Protein AF-A0A968UXB1-F1 (afdb_monomer_lite)

Structure (mmCIF, N/CA/C/O backbone):
data_AF-A0A968UXB1-F1
#
_entry.id   AF-A0A968UXB1-F1
#
loop_
_atom_site.group_PDB
_atom_site.id
_atom_site.type_symbol
_atom_site.label_atom_id
_atom_site.labe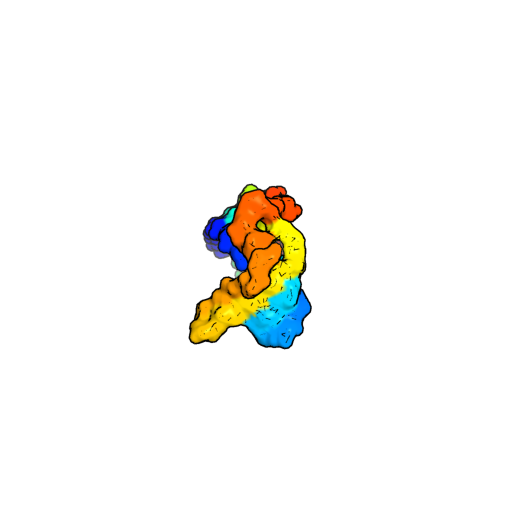l_alt_id
_atom_site.label_comp_id
_atom_site.label_asym_id
_atom_site.label_entity_id
_atom_site.label_seq_id
_atom_site.pdbx_PDB_ins_code
_atom_site.Cartn_x
_atom_site.Cartn_y
_atom_site.Cartn_z
_atom_site.occupancy
_atom_site.B_iso_or_equiv
_atom_site.auth_seq_id
_atom_site.auth_comp_id
_atom_site.auth_asym_id
_atom_site.auth_atom_id
_atom_site.pdbx_PDB_model_num
ATOM 1 N N . MET A 1 1 ? -11.637 -1.983 28.905 1.00 90.19 1 MET A N 1
ATOM 2 C CA . MET A 1 1 ? -10.295 -2.175 28.316 1.00 90.19 1 MET A CA 1
ATOM 3 C C . MET A 1 1 ? -9.987 -0.988 27.419 1.00 90.19 1 MET A C 1
ATOM 5 O O . MET A 1 1 ? -10.908 -0.434 26.834 1.00 90.19 1 MET A O 1
ATOM 9 N N . TYR A 1 2 ? -8.721 -0.589 27.340 1.00 94.56 2 TYR A N 1
ATOM 10 C CA . TYR A 1 2 ? -8.247 0.448 26.427 1.00 94.56 2 TYR A CA 1
ATOM 11 C C . TYR A 1 2 ? -6.989 -0.053 25.721 1.00 94.56 2 TYR A C 1
ATOM 13 O O . TYR A 1 2 ? -6.123 -0.645 26.368 1.00 94.56 2 TYR A O 1
ATOM 21 N N . ASN A 1 3 ? -6.900 0.167 24.416 1.00 95.56 3 ASN A N 1
ATOM 22 C CA . ASN A 1 3 ? -5.727 -0.123 23.608 1.00 95.56 3 ASN A CA 1
ATOM 23 C C . ASN A 1 3 ? -5.511 1.004 22.593 1.00 95.56 3 ASN A C 1
ATOM 25 O O . ASN A 1 3 ? -6.472 1.560 22.064 1.00 95.56 3 ASN A O 1
ATOM 29 N N . SER A 1 4 ? -4.251 1.331 22.328 1.00 95.38 4 SER A N 1
ATOM 30 C CA . SER A 1 4 ? -3.875 2.280 21.288 1.00 95.38 4 SER A CA 1
ATOM 31 C C . SER A 1 4 ? -2.648 1.782 20.542 1.00 95.38 4 SER A C 1
ATOM 33 O O . SER A 1 4 ? -1.704 1.303 21.174 1.00 95.38 4 SER A O 1
ATOM 35 N N . PHE A 1 5 ? -2.646 1.960 19.228 1.00 95.75 5 PHE A N 1
ATOM 36 C CA . PHE A 1 5 ? -1.563 1.596 18.329 1.00 95.75 5 PHE A CA 1
ATOM 37 C C . PHE A 1 5 ? -1.230 2.776 17.412 1.00 95.75 5 PHE A C 1
ATOM 39 O O . PHE A 1 5 ? -2.117 3.523 16.996 1.00 95.75 5 PHE A O 1
ATOM 46 N N . ASN A 1 6 ? 0.055 2.967 17.134 1.00 96.25 6 ASN A N 1
ATOM 47 C CA . ASN A 1 6 ? 0.532 3.980 16.205 1.00 96.25 6 ASN A CA 1
ATOM 48 C C . ASN A 1 6 ? 1.518 3.325 15.243 1.00 96.25 6 ASN A C 1
ATOM 50 O O . ASN A 1 6 ? 2.462 2.676 15.693 1.00 96.25 6 ASN A O 1
ATOM 54 N N . ASP A 1 7 ? 1.282 3.532 13.958 1.00 95.38 7 ASP A N 1
ATOM 55 C CA . ASP A 1 7 ? 2.101 3.053 12.855 1.00 95.38 7 ASP A CA 1
ATOM 56 C C . ASP A 1 7 ? 2.604 4.247 12.045 1.00 95.38 7 ASP A C 1
ATOM 58 O O . ASP A 1 7 ? 1.837 5.161 11.733 1.00 95.38 7 ASP A O 1
ATOM 62 N N . ASP A 1 8 ? 3.893 4.245 11.730 1.00 96.06 8 ASP A N 1
ATOM 63 C CA . ASP A 1 8 ? 4.537 5.248 10.885 1.00 96.06 8 ASP A CA 1
ATOM 64 C C . ASP A 1 8 ? 5.148 4.520 9.689 1.00 96.06 8 ASP A C 1
ATOM 66 O O . ASP A 1 8 ? 6.099 3.747 9.823 1.00 96.06 8 ASP A O 1
ATOM 70 N N . GLU A 1 9 ? 4.550 4.734 8.521 1.00 94.62 9 GLU A N 1
ATOM 71 C CA . GLU A 1 9 ? 4.944 4.104 7.274 1.00 94.62 9 GLU A CA 1
ATOM 72 C C . GLU A 1 9 ? 5.692 5.115 6.407 1.00 94.62 9 GLU A C 1
ATOM 74 O O . GLU A 1 9 ? 5.158 6.159 6.027 1.00 94.62 9 GLU A O 1
ATOM 79 N N . THR A 1 10 ? 6.912 4.755 6.009 1.00 96.31 10 THR A N 1
ATOM 80 C CA . THR A 1 10 ? 7.586 5.348 4.852 1.00 96.31 10 THR A CA 1
ATOM 81 C C . THR A 1 10 ? 7.932 4.236 3.880 1.00 96.31 10 THR A C 1
ATOM 83 O O . THR A 1 10 ? 8.721 3.345 4.196 1.00 96.31 10 THR A O 1
ATOM 86 N N . ARG A 1 11 ? 7.356 4.295 2.683 1.00 95.81 11 ARG A N 1
ATOM 87 C CA . ARG A 1 11 ? 7.514 3.27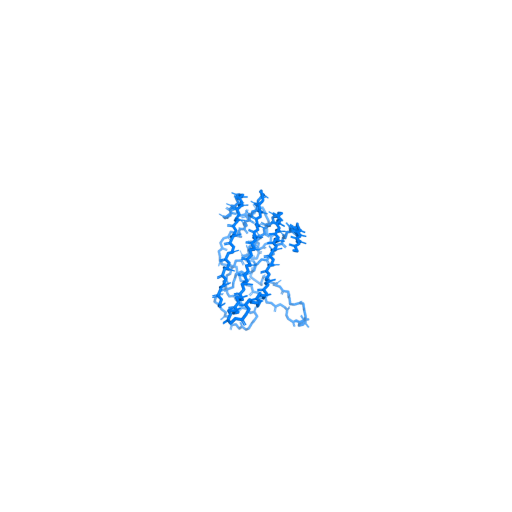2 1.655 1.00 95.81 11 ARG A CA 1
ATOM 88 C C . ARG A 1 11 ? 7.958 3.903 0.347 1.00 95.81 11 ARG A C 1
ATOM 90 O O . ARG A 1 11 ? 7.483 4.966 -0.044 1.00 95.81 11 ARG A O 1
ATOM 97 N N . ARG A 1 12 ? 8.873 3.210 -0.323 1.00 95.69 12 ARG A N 1
ATOM 98 C CA . ARG A 1 12 ? 9.276 3.460 -1.706 1.00 95.69 12 ARG A CA 1
ATOM 99 C C . ARG A 1 12 ? 9.186 2.134 -2.432 1.00 95.69 12 ARG A C 1
ATOM 101 O O . ARG A 1 12 ? 9.750 1.149 -1.954 1.00 95.69 12 ARG A O 1
ATOM 108 N N . ARG A 1 13 ? 8.450 2.092 -3.529 1.00 95.06 13 ARG A N 1
ATOM 109 C CA . ARG A 1 13 ? 8.223 0.879 -4.305 1.00 95.06 13 ARG A CA 1
ATOM 110 C C . ARG A 1 13 ? 8.501 1.166 -5.769 1.00 95.06 13 ARG A C 1
ATOM 112 O O . ARG A 1 13 ? 8.150 2.226 -6.268 1.00 95.06 13 ARG A O 1
ATOM 119 N N . LEU A 1 14 ? 9.136 0.198 -6.410 1.00 93.69 14 LEU A N 1
ATOM 120 C CA . LEU A 1 14 ? 9.232 0.111 -7.854 1.00 93.69 14 LEU A CA 1
ATOM 121 C C . LEU A 1 14 ? 8.208 -0.922 -8.313 1.00 93.69 14 LEU A C 1
ATOM 123 O O . LEU A 1 14 ? 8.177 -2.027 -7.762 1.00 93.69 14 LEU A O 1
ATOM 127 N N . VAL A 1 15 ? 7.349 -0.543 -9.246 1.00 94.31 15 VAL A N 1
ATOM 128 C CA . VAL A 1 15 ? 6.323 -1.408 -9.827 1.00 94.31 15 VAL A CA 1
ATOM 129 C C . VAL A 1 15 ? 6.603 -1.521 -11.319 1.00 94.31 15 VAL A C 1
ATOM 131 O O . VAL A 1 15 ? 6.942 -0.535 -11.967 1.00 94.31 15 VAL A O 1
ATOM 134 N N . TYR A 1 16 ? 6.496 -2.738 -11.841 1.00 93.62 16 TYR A N 1
ATOM 135 C CA . TYR A 1 16 ? 6.561 -3.007 -13.270 1.00 93.62 16 TYR A CA 1
ATOM 136 C C . TYR A 1 16 ? 5.149 -3.320 -13.737 1.00 93.62 16 TYR A C 1
ATOM 138 O O . TYR A 1 16 ? 4.556 -4.289 -13.256 1.00 93.62 16 TYR A O 1
ATOM 146 N N . ASP A 1 17 ? 4.621 -2.491 -14.628 1.00 93.00 17 ASP A N 1
ATOM 147 C CA . ASP A 1 17 ? 3.402 -2.810 -15.358 1.00 93.00 17 ASP A CA 1
ATOM 148 C C . ASP A 1 17 ? 3.789 -3.647 -16.578 1.00 93.00 17 ASP A C 1
ATOM 150 O O . ASP A 1 17 ? 4.742 -3.312 -17.284 1.00 93.00 17 ASP A O 1
ATOM 154 N N . LEU A 1 18 ? 3.114 -4.772 -16.776 1.00 93.44 18 LEU A N 1
ATOM 155 C CA . LEU A 1 18 ? 3.512 -5.806 -17.727 1.00 93.44 18 LEU A CA 1
ATOM 156 C C . LEU A 1 18 ? 2.361 -6.066 -18.690 1.00 93.44 18 LEU A C 1
ATOM 158 O O . LEU A 1 18 ? 1.278 -6.466 -18.261 1.00 93.44 18 LEU A O 1
ATOM 162 N N . ASP A 1 19 ? 2.617 -5.898 -19.984 1.00 93.56 19 ASP A N 1
ATOM 163 C CA . ASP A 1 19 ? 1.619 -6.095 -21.031 1.00 93.56 19 ASP A CA 1
ATOM 164 C C . ASP A 1 19 ? 2.190 -6.893 -22.218 1.00 93.56 19 ASP A C 1
ATOM 166 O O . ASP A 1 19 ? 3.395 -6.926 -22.468 1.00 93.56 19 ASP A O 1
ATOM 170 N N . ASP A 1 20 ? 1.309 -7.575 -22.946 1.00 94.44 20 ASP A N 1
ATOM 171 C CA . ASP A 1 20 ? 1.635 -8.436 -24.095 1.00 94.44 20 ASP A CA 1
ATOM 172 C C . ASP A 1 20 ? 2.766 -9.467 -23.820 1.00 94.44 20 ASP A C 1
ATOM 174 O O . ASP A 1 20 ? 3.900 -9.330 -24.304 1.00 94.44 20 ASP A O 1
ATOM 178 N N . PRO A 1 21 ? 2.491 -10.512 -23.008 1.00 95.19 21 PRO A N 1
ATOM 179 C CA . PRO A 1 21 ? 3.464 -11.559 -22.703 1.00 95.19 21 PRO A CA 1
ATOM 180 C C . PRO A 1 21 ? 3.768 -12.425 -23.931 1.00 95.19 21 PRO A C 1
ATOM 182 O O . PRO A 1 21 ? 2.876 -13.055 -24.504 1.00 95.19 21 PRO A O 1
ATOM 185 N N . LEU A 1 22 ? 5.051 -12.549 -24.278 1.00 94.56 22 LEU A N 1
ATOM 186 C CA . LEU A 1 22 ? 5.511 -13.511 -25.289 1.00 94.56 22 LEU A CA 1
ATOM 187 C C . LEU A 1 22 ? 5.887 -14.864 -24.672 1.00 94.56 22 LEU A C 1
ATOM 189 O O . LEU A 1 22 ? 5.810 -15.891 -25.350 1.00 94.56 22 LEU A O 1
ATOM 193 N N . ASN A 1 23 ? 6.312 -14.869 -23.408 1.00 94.25 23 ASN A N 1
ATOM 194 C CA . ASN A 1 23 ? 6.572 -16.062 -22.600 1.00 94.25 23 ASN A CA 1
ATOM 195 C C . ASN A 1 23 ? 6.456 -15.721 -21.097 1.00 94.25 23 ASN A C 1
ATOM 197 O O . ASN A 1 23 ? 5.969 -14.651 -20.743 1.00 94.25 23 ASN A O 1
ATOM 201 N N . GLU A 1 24 ? 6.868 -16.630 -20.210 1.00 92.19 24 GLU A N 1
ATOM 202 C CA . GLU A 1 24 ? 6.742 -16.467 -18.757 1.00 92.19 24 GLU A CA 1
ATOM 203 C C . GLU A 1 24 ? 7.557 -15.297 -18.177 1.00 92.19 24 GLU A C 1
ATOM 205 O O . GLU A 1 24 ? 7.182 -14.759 -17.132 1.00 92.19 24 GLU A O 1
ATOM 210 N N . THR A 1 25 ? 8.659 -14.905 -18.821 1.00 94.56 25 THR A N 1
ATOM 211 C CA . THR A 1 25 ? 9.566 -13.857 -18.328 1.00 94.56 25 THR A CA 1
ATOM 212 C C . THR A 1 25 ? 9.567 -12.602 -19.191 1.00 94.56 25 THR A C 1
ATOM 214 O O . THR A 1 25 ? 9.877 -11.540 -18.665 1.00 94.56 25 THR A O 1
ATOM 217 N N . TYR A 1 26 ? 9.186 -12.694 -20.467 1.00 95.19 26 TYR A N 1
ATOM 218 C CA . TYR A 1 26 ? 9.308 -11.624 -21.454 1.00 95.19 26 TYR A CA 1
ATOM 219 C C . TYR A 1 26 ? 7.957 -11.018 -21.846 1.00 95.19 26 TYR A C 1
ATOM 221 O O . TYR A 1 26 ? 7.058 -11.715 -22.328 1.00 95.19 26 TYR A O 1
ATOM 229 N N . TYR A 1 27 ? 7.887 -9.692 -21.767 1.00 94.81 27 TYR A N 1
ATOM 230 C CA . TYR A 1 27 ? 6.729 -8.854 -22.064 1.00 94.81 27 TYR A CA 1
ATOM 231 C C . TYR A 1 27 ? 7.128 -7.790 -23.088 1.00 94.81 27 TYR A C 1
ATOM 233 O O . TYR A 1 27 ? 8.162 -7.125 -22.943 1.00 94.81 27 TYR A O 1
ATOM 241 N N . LEU A 1 28 ? 6.350 -7.661 -24.164 1.00 92.56 28 LEU A N 1
ATOM 242 C CA . LEU A 1 28 ? 6.688 -6.763 -25.271 1.00 92.56 28 LEU A CA 1
ATOM 243 C C . LEU A 1 28 ? 6.421 -5.292 -24.925 1.00 92.56 28 LEU A C 1
ATOM 245 O O . LEU A 1 28 ? 7.133 -4.411 -25.419 1.00 92.56 28 LEU A O 1
ATOM 249 N N . PHE A 1 29 ? 5.429 -5.045 -24.069 1.00 91.88 29 PHE A N 1
ATOM 250 C CA . PHE A 1 29 ? 5.044 -3.721 -23.602 1.00 91.88 29 PHE A CA 1
ATOM 251 C C . PHE A 1 29 ? 4.925 -3.695 -22.078 1.00 91.88 29 PHE A C 1
ATOM 253 O O . PHE A 1 29 ? 4.884 -4.726 -21.405 1.00 91.88 29 PHE A O 1
ATOM 260 N N . GLY A 1 30 ? 4.910 -2.492 -21.523 1.00 92.19 30 GLY A N 1
ATOM 261 C CA . GLY A 1 30 ? 4.960 -2.312 -20.087 1.00 92.19 30 GLY A CA 1
ATOM 262 C C . GLY A 1 30 ? 5.427 -0.927 -19.687 1.00 92.19 30 GLY A C 1
ATOM 263 O O . GLY A 1 30 ? 5.843 -0.112 -20.521 1.00 92.19 30 GLY A O 1
ATOM 264 N N . GLY A 1 31 ? 5.368 -0.688 -18.387 1.00 92.88 31 GLY A N 1
ATOM 265 C CA . GLY A 1 31 ? 5.714 0.571 -17.748 1.00 92.88 31 GLY A CA 1
ATOM 266 C C . GLY A 1 31 ? 6.515 0.343 -16.475 1.00 92.88 31 GLY A C 1
ATOM 267 O O . GLY A 1 31 ? 6.544 -0.753 -15.906 1.00 92.88 31 GLY A O 1
ATOM 268 N N . VAL A 1 32 ? 7.188 1.394 -16.031 1.00 94.44 32 VAL A N 1
ATOM 269 C CA . VAL A 1 32 ? 7.890 1.417 -14.753 1.00 94.44 32 VAL A CA 1
ATOM 270 C C . VAL A 1 32 ? 7.309 2.544 -13.923 1.00 94.44 32 VAL A C 1
ATOM 272 O O . VAL A 1 32 ? 7.291 3.687 -14.361 1.00 94.44 32 VAL A O 1
ATOM 275 N N . GLU A 1 33 ? 6.885 2.223 -12.706 1.00 95.06 33 GLU A N 1
ATOM 276 C CA . GLU A 1 33 ? 6.281 3.177 -11.787 1.00 95.06 33 GLU A CA 1
ATOM 277 C C . GLU A 1 33 ? 7.084 3.253 -10.480 1.00 95.06 33 GLU A C 1
ATOM 279 O O . GLU A 1 33 ? 7.415 2.236 -9.855 1.00 95.06 33 GLU A O 1
ATOM 284 N N . HIS A 1 34 ? 7.364 4.474 -10.030 1.00 94.56 34 HIS A N 1
ATOM 285 C CA . HIS A 1 34 ? 7.888 4.755 -8.700 1.00 94.56 34 HIS A CA 1
ATOM 286 C C . HIS A 1 34 ? 6.786 5.295 -7.792 1.00 94.56 34 HIS A C 1
ATOM 288 O O . HIS A 1 34 ? 6.336 6.427 -7.935 1.00 94.56 34 HIS A O 1
ATOM 294 N N . ASP A 1 35 ? 6.424 4.505 -6.791 1.00 95.88 35 ASP A N 1
ATOM 295 C CA . ASP A 1 35 ? 5.407 4.838 -5.797 1.00 95.88 35 ASP A CA 1
ATOM 296 C C . ASP A 1 35 ? 6.079 5.173 -4.460 1.00 95.88 35 ASP A C 1
ATOM 298 O O . ASP A 1 35 ? 6.856 4.382 -3.902 1.00 95.88 35 ASP A O 1
ATOM 302 N N . VAL A 1 36 ? 5.786 6.363 -3.939 1.00 96.12 36 VAL A N 1
ATOM 303 C CA . VAL A 1 36 ? 6.220 6.823 -2.622 1.00 96.12 36 VAL A CA 1
ATOM 304 C C . VAL A 1 36 ? 5.020 7.097 -1.729 1.00 96.12 36 VAL A C 1
ATOM 306 O O . VAL A 1 36 ? 4.070 7.782 -2.098 1.00 96.12 36 VAL A O 1
ATOM 309 N N . ARG A 1 37 ? 5.095 6.602 -0.494 1.00 96.62 37 ARG A N 1
ATOM 310 C CA . ARG A 1 37 ? 4.053 6.772 0.519 1.00 96.62 37 ARG A CA 1
ATOM 311 C C . ARG A 1 37 ? 4.667 7.159 1.852 1.00 96.62 37 ARG A C 1
ATOM 313 O O . ARG A 1 37 ? 5.622 6.528 2.308 1.00 96.62 37 ARG A O 1
ATOM 320 N N . ASN A 1 38 ? 4.084 8.166 2.487 1.00 97.00 38 ASN A N 1
ATOM 321 C CA . ASN A 1 38 ? 4.342 8.536 3.869 1.00 97.00 38 ASN A CA 1
ATOM 322 C C . ASN A 1 38 ? 3.009 8.695 4.609 1.00 97.00 38 ASN A C 1
ATOM 324 O O . ASN A 1 38 ? 2.126 9.434 4.164 1.00 97.00 38 ASN A O 1
ATOM 328 N N . ARG A 1 39 ? 2.840 7.972 5.716 1.00 95.75 39 ARG A N 1
ATOM 329 C CA . ARG A 1 39 ? 1.588 7.965 6.476 1.00 95.75 39 ARG A CA 1
ATOM 330 C C . ARG A 1 39 ? 1.849 7.664 7.943 1.00 95.75 39 ARG A C 1
ATOM 332 O O . ARG A 1 39 ? 2.437 6.642 8.270 1.00 95.75 39 ARG A O 1
ATOM 339 N N . ILE A 1 40 ? 1.263 8.475 8.817 1.00 96.19 40 ILE A N 1
ATOM 340 C CA . ILE A 1 40 ? 1.112 8.152 10.238 1.00 96.19 40 ILE A CA 1
ATOM 341 C C . ILE A 1 40 ? -0.321 7.673 10.458 1.00 96.19 40 ILE A C 1
ATOM 343 O O . ILE A 1 40 ? -1.250 8.404 10.130 1.00 96.19 40 ILE A O 1
ATOM 347 N N . LYS A 1 41 ? -0.520 6.489 11.037 1.00 96.12 41 LYS A N 1
ATOM 348 C CA . LYS A 1 41 ? -1.839 5.924 11.353 1.00 96.12 41 LYS A CA 1
ATOM 349 C C . LYS A 1 41 ? -1.955 5.642 12.845 1.00 96.12 41 LYS A C 1
ATOM 351 O O . LYS A 1 41 ? -1.216 4.837 13.403 1.00 96.12 41 LYS A O 1
ATOM 356 N N . ARG A 1 42 ? -2.921 6.288 13.497 1.00 97.12 42 ARG A N 1
ATOM 357 C CA . ARG A 1 42 ? -3.211 6.131 14.930 1.00 97.12 42 ARG A CA 1
ATOM 358 C C . ARG A 1 42 ? -4.553 5.454 15.117 1.00 97.12 42 ARG A C 1
ATOM 360 O O . ARG A 1 42 ? -5.561 5.972 14.646 1.00 97.12 42 ARG A O 1
ATOM 367 N N . GLN A 1 43 ? -4.570 4.344 15.840 1.00 96.75 43 GLN A N 1
ATOM 368 C CA . GLN A 1 43 ? -5.768 3.568 16.136 1.00 96.75 43 GLN A CA 1
ATOM 369 C C . GLN A 1 43 ? -5.978 3.482 17.648 1.00 96.75 43 GLN A C 1
ATOM 371 O O . GLN A 1 43 ? -5.049 3.214 18.406 1.00 96.75 43 GLN A O 1
ATOM 376 N N . GLU A 1 44 ? -7.204 3.720 18.097 1.00 97.38 44 GLU A N 1
ATOM 377 C CA . GLU A 1 44 ? -7.607 3.701 19.503 1.00 97.38 44 GLU A CA 1
ATOM 378 C C . GLU A 1 44 ? -8.850 2.813 19.639 1.00 97.38 44 GLU A C 1
ATOM 380 O O . GLU A 1 44 ? -9.829 3.007 18.921 1.00 97.38 44 GLU A O 1
ATOM 385 N N . LEU A 1 45 ? -8.840 1.862 20.576 1.00 96.81 45 LEU A N 1
ATOM 386 C CA . LEU A 1 45 ? -9.975 0.995 20.893 1.00 96.81 45 LEU A CA 1
ATOM 387 C C . LEU A 1 45 ? -10.268 1.043 22.394 1.00 96.81 45 LEU A C 1
ATOM 389 O O . LEU A 1 45 ? -9.425 0.715 23.230 1.00 96.81 45 LEU A O 1
ATOM 393 N N . SER A 1 46 ? -11.494 1.418 22.743 1.00 96.50 46 SER A N 1
ATOM 394 C CA . SER A 1 46 ? -11.997 1.459 24.118 1.00 96.50 46 SER A CA 1
ATOM 395 C C . SER A 1 46 ? -13.224 0.577 24.244 1.00 96.50 46 SER A C 1
ATOM 397 O O . SER A 1 46 ? -14.148 0.715 23.452 1.00 96.50 46 SER A O 1
ATOM 399 N N . THR A 1 47 ? -13.277 -0.290 25.252 1.00 96.19 47 THR A N 1
ATOM 400 C CA . THR A 1 47 ? -14.440 -1.150 25.510 1.00 96.19 47 THR A CA 1
ATOM 401 C C . THR A 1 47 ? -14.842 -1.134 26.981 1.00 96.19 47 THR A C 1
ATOM 403 O O . THR A 1 47 ? -13.999 -1.127 27.885 1.00 96.19 47 THR A O 1
ATOM 406 N N . ILE A 1 48 ? -16.146 -1.146 27.229 1.00 94.69 48 ILE A N 1
ATOM 407 C CA . ILE A 1 48 ? -16.784 -1.267 28.537 1.00 94.69 48 ILE A CA 1
ATOM 408 C C . ILE A 1 48 ? -17.820 -2.382 28.416 1.00 94.69 48 ILE A C 1
ATOM 410 O O . ILE A 1 48 ? -18.666 -2.358 27.529 1.00 94.69 48 ILE A O 1
ATOM 414 N N . SER A 1 49 ? -17.745 -3.359 29.312 1.00 93.50 49 SER A N 1
ATOM 415 C CA . SER A 1 49 ? -18.704 -4.456 29.402 1.00 93.50 49 SER A CA 1
ATOM 416 C C . SER A 1 49 ? -19.168 -4.558 30.843 1.00 93.50 49 SER A C 1
ATOM 418 O O . SER A 1 49 ? -18.345 -4.712 31.744 1.00 93.50 49 SER A O 1
ATOM 420 N N . LEU A 1 50 ? -20.473 -4.461 31.052 1.00 92.50 50 LEU A N 1
ATOM 421 C CA . LEU A 1 50 ? -21.132 -4.604 32.341 1.00 92.50 50 LEU A CA 1
ATOM 422 C C . LEU A 1 50 ? -22.204 -5.676 32.201 1.00 92.50 50 LEU A C 1
ATOM 424 O O . LEU A 1 50 ? -22.887 -5.755 31.186 1.00 92.50 50 LEU A O 1
ATOM 428 N N . GLY A 1 51 ? -22.371 -6.499 33.220 1.00 91.75 51 GLY A N 1
ATOM 429 C CA . GLY A 1 51 ? -23.442 -7.478 33.251 1.00 91.75 51 GLY A CA 1
ATOM 430 C C . GLY A 1 51 ? -23.704 -7.920 34.673 1.00 91.75 51 GLY A C 1
ATOM 431 O O . GLY A 1 51 ? -22.801 -7.881 35.511 1.00 91.75 51 GLY A O 1
ATOM 432 N N . GLY A 1 52 ? -24.944 -8.295 34.939 1.00 90.06 52 GLY A N 1
ATOM 433 C CA . GLY A 1 52 ? -25.369 -8.751 36.248 1.00 90.06 52 GLY A CA 1
ATOM 434 C C . GLY A 1 52 ? -26.624 -9.600 36.150 1.00 90.06 52 GLY A C 1
ATOM 435 O O . GLY A 1 52 ? -27.435 -9.441 35.239 1.00 90.06 52 GLY A O 1
ATOM 436 N N . GLU A 1 53 ? -26.744 -10.503 37.111 1.00 92.06 53 GLU A N 1
ATOM 437 C CA . GLU A 1 53 ? -27.928 -11.312 37.355 1.00 92.06 53 GLU A CA 1
ATOM 438 C C . GLU A 1 53 ? -28.469 -10.917 38.732 1.00 92.06 53 GLU A C 1
ATOM 440 O O . GLU A 1 53 ? -27.721 -10.844 39.714 1.00 92.06 53 GLU A O 1
ATOM 445 N N . HIS A 1 54 ? -29.764 -10.626 38.801 1.00 90.62 54 HIS A N 1
ATOM 446 C CA . HIS A 1 54 ? -30.465 -10.355 40.049 1.00 90.62 54 HIS A CA 1
ATOM 447 C C . HIS A 1 54 ? -31.648 -11.304 40.210 1.00 90.62 54 HIS A C 1
ATOM 449 O O . HIS A 1 54 ? -32.503 -11.406 39.332 1.00 90.62 54 HIS A O 1
ATOM 455 N N . GLU A 1 55 ? -31.721 -11.954 41.372 1.00 90.69 55 GLU A N 1
ATOM 456 C CA . GLU A 1 55 ? -32.824 -12.832 41.750 1.00 90.69 55 GLU A CA 1
ATOM 457 C C . GLU A 1 55 ? -33.620 -12.205 42.905 1.00 90.69 55 GLU A C 1
ATOM 459 O O . GLU A 1 55 ? -33.105 -11.983 44.005 1.00 90.69 55 GLU A O 1
ATOM 464 N N . TRP A 1 56 ? -34.898 -11.909 42.659 1.00 91.62 56 TRP A N 1
ATOM 465 C CA . TRP A 1 56 ? -35.831 -11.393 43.658 1.00 91.62 56 TRP A CA 1
ATOM 466 C C . TRP A 1 56 ? -37.081 -12.267 43.727 1.00 91.62 56 TRP A C 1
ATOM 468 O O . TRP A 1 56 ? -38.045 -12.076 42.983 1.00 91.62 56 TRP A O 1
ATOM 478 N N . ARG A 1 57 ? -37.094 -13.189 44.698 1.00 87.75 57 ARG A N 1
ATOM 479 C CA . ARG A 1 57 ? -38.187 -14.142 44.969 1.00 87.75 57 ARG A CA 1
ATOM 480 C C . ARG A 1 57 ? -38.520 -15.018 43.755 1.00 87.75 57 ARG A C 1
ATOM 482 O O . ARG A 1 57 ? -37.962 -16.092 43.628 1.00 87.75 57 ARG A O 1
ATOM 489 N N . ASN A 1 58 ? -39.420 -14.552 42.888 1.00 86.31 58 ASN A N 1
ATOM 490 C CA . ASN A 1 58 ? -39.906 -15.277 41.710 1.00 86.31 58 ASN A CA 1
ATOM 491 C C . ASN A 1 58 ? -39.499 -14.582 40.395 1.00 86.31 58 ASN A C 1
ATOM 493 O O . ASN A 1 58 ? -39.965 -14.980 39.330 1.00 86.31 58 ASN A O 1
ATOM 497 N N . LEU A 1 59 ? -38.700 -13.513 40.467 1.00 83.69 59 LEU A N 1
ATOM 498 C CA . LEU A 1 59 ? -38.223 -12.749 39.320 1.00 83.69 59 LEU A CA 1
ATOM 499 C C . LEU A 1 59 ? -36.709 -12.927 39.189 1.00 83.69 59 LEU A C 1
ATOM 501 O O . LEU A 1 59 ? -35.974 -12.649 40.137 1.00 83.69 59 LEU A O 1
ATOM 505 N N . LYS A 1 60 ? -36.267 -13.343 38.006 1.00 89.25 60 LYS A N 1
ATOM 506 C CA . LYS A 1 60 ? -34.867 -13.329 37.587 1.00 89.25 60 LYS A CA 1
ATOM 507 C C . LYS A 1 60 ? -34.701 -12.229 36.542 1.00 89.25 60 LYS A C 1
ATOM 509 O O . LYS A 1 60 ? -35.513 -12.147 35.626 1.00 89.25 60 LYS A O 1
ATOM 514 N N . LEU A 1 61 ? -33.709 -11.367 36.732 1.00 87.94 61 LEU A N 1
ATOM 515 C CA . LEU A 1 61 ? -33.360 -10.286 35.818 1.00 87.94 61 LEU A CA 1
ATOM 516 C C . LEU A 1 61 ? -31.907 -10.463 35.389 1.00 87.94 61 LEU A C 1
ATOM 518 O O . LEU A 1 61 ? -31.005 -10.294 36.213 1.00 87.94 61 LEU A O 1
ATOM 522 N N . ASP A 1 62 ? -31.696 -10.721 34.103 1.00 92.75 62 ASP A N 1
ATOM 523 C CA . ASP A 1 62 ? -30.366 -10.822 33.513 1.00 92.75 62 ASP A CA 1
ATOM 524 C C . ASP A 1 62 ? -30.134 -9.622 32.602 1.00 92.75 62 ASP A C 1
ATOM 526 O O . ASP A 1 62 ? -30.825 -9.453 31.598 1.00 92.75 62 ASP A O 1
ATOM 530 N N . TYR A 1 63 ? -29.141 -8.790 32.906 1.00 91.38 63 TYR A N 1
ATOM 531 C CA . TYR A 1 63 ? -28.805 -7.638 32.072 1.00 91.38 63 TYR A CA 1
ATOM 532 C C . TYR A 1 63 ? -27.343 -7.663 31.641 1.00 91.38 63 TYR A C 1
ATOM 534 O O . TYR A 1 63 ? -26.443 -8.045 32.388 1.00 91.38 63 TYR A O 1
ATOM 542 N N . GLN A 1 64 ? -27.103 -7.233 30.408 1.00 93.75 64 GLN A N 1
ATOM 543 C CA . GLN A 1 64 ? -25.779 -7.056 29.829 1.00 93.75 64 GLN A CA 1
ATOM 544 C C . GLN A 1 64 ? -25.749 -5.735 29.067 1.00 93.75 64 GLN A C 1
ATOM 546 O O . GLN A 1 64 ? -26.684 -5.372 28.354 1.00 93.75 64 GLN A O 1
ATOM 551 N N . PHE A 1 65 ? -24.656 -5.012 29.218 1.00 93.69 65 PHE A N 1
ATOM 552 C CA . PHE A 1 65 ? -24.398 -3.749 28.562 1.00 93.69 65 PHE A CA 1
ATOM 553 C C . PHE A 1 65 ? -22.979 -3.780 28.016 1.00 93.69 65 PHE A C 1
ATOM 555 O O . PHE A 1 65 ? -22.014 -3.886 28.773 1.00 93.69 65 PHE A O 1
ATOM 562 N N . PHE A 1 66 ? -22.856 -3.668 26.702 1.00 94.88 66 PHE A N 1
ATOM 563 C CA . PHE A 1 66 ? -21.575 -3.555 26.028 1.00 94.88 66 PHE A CA 1
ATOM 564 C C . PHE A 1 66 ? -21.496 -2.229 25.280 1.00 94.88 66 PHE A C 1
ATOM 566 O O . PHE A 1 66 ? -22.419 -1.858 24.557 1.00 94.88 66 PHE A O 1
ATOM 573 N N . TYR A 1 67 ? -20.381 -1.530 25.446 1.00 95.81 67 TYR A N 1
ATOM 574 C CA . TYR A 1 67 ? -20.075 -0.286 24.761 1.00 95.81 67 TYR A CA 1
ATOM 575 C C . TYR A 1 67 ? -18.635 -0.324 24.264 1.00 95.81 67 TYR A C 1
ATOM 577 O O . TYR A 1 67 ? -17.715 -0.570 25.044 1.00 95.81 67 TYR A O 1
ATOM 585 N N . ALA A 1 68 ? -18.426 -0.057 22.982 1.00 96.69 68 ALA A N 1
ATOM 586 C CA . ALA A 1 68 ? -17.105 0.050 22.392 1.00 96.69 68 ALA A CA 1
ATOM 587 C C . ALA A 1 68 ? -16.987 1.303 21.526 1.00 96.69 68 ALA A C 1
ATOM 589 O O . ALA A 1 68 ? -17.943 1.728 20.884 1.00 96.69 68 ALA A O 1
ATOM 590 N N . VAL A 1 69 ? -15.795 1.889 21.515 1.00 97.50 69 VAL A N 1
ATOM 591 C CA . VAL A 1 69 ? -15.425 3.012 20.658 1.00 97.50 69 VAL A CA 1
ATOM 592 C C . VAL A 1 69 ? -14.124 2.658 19.969 1.00 97.50 69 VAL A C 1
ATOM 594 O O . VAL A 1 69 ? -13.137 2.376 20.649 1.00 97.50 69 VAL A O 1
ATOM 597 N N . ALA A 1 70 ? -14.126 2.714 18.644 1.00 96.94 70 ALA A N 1
ATOM 598 C CA . ALA A 1 70 ? -12.924 2.645 17.831 1.00 96.94 70 ALA A CA 1
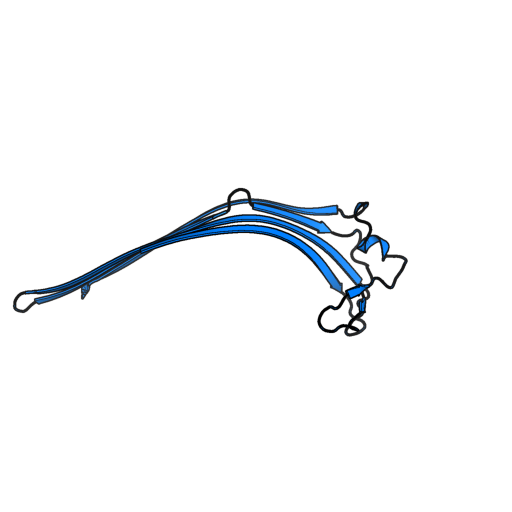ATOM 599 C C . ALA A 1 70 ? -12.694 4.008 17.172 1.00 96.94 70 ALA A C 1
ATOM 601 O O . ALA A 1 70 ? -13.641 4.671 16.745 1.00 96.94 70 ALA A O 1
ATOM 602 N N . ARG A 1 71 ? -11.444 4.458 17.114 1.00 97.06 71 ARG A N 1
ATOM 603 C CA . ARG A 1 71 ? -11.059 5.670 16.394 1.00 97.06 71 ARG A CA 1
ATOM 604 C C . ARG A 1 71 ? -9.802 5.411 15.590 1.00 97.06 71 ARG A C 1
ATOM 606 O O . ARG A 1 71 ? -8.874 4.781 16.084 1.00 97.06 71 ARG A O 1
ATOM 613 N N . GLU A 1 72 ? -9.771 5.939 14.382 1.00 96.69 72 GLU A N 1
ATOM 614 C CA . GLU A 1 72 ? -8.640 5.871 13.473 1.00 96.69 72 GLU A CA 1
ATOM 615 C C . GLU A 1 72 ? -8.336 7.270 12.946 1.00 96.69 72 GLU A C 1
ATOM 617 O O . GLU A 1 72 ? -9.245 7.988 12.538 1.00 96.69 72 GLU A O 1
ATOM 622 N N . ARG A 1 73 ? -7.069 7.680 12.984 1.00 97.06 73 ARG A N 1
ATOM 623 C CA . ARG A 1 73 ? -6.620 8.973 12.463 1.00 97.06 73 ARG A CA 1
ATOM 624 C C . ARG A 1 73 ? -5.394 8.788 11.598 1.00 97.06 73 ARG A C 1
ATOM 626 O O . ARG A 1 73 ? -4.398 8.242 12.075 1.00 97.06 73 ARG A O 1
ATOM 633 N N . GLU A 1 74 ? -5.442 9.327 10.390 1.00 95.88 74 GLU A N 1
ATOM 634 C CA . GLU A 1 74 ? -4.305 9.381 9.477 1.00 95.88 74 GLU A CA 1
ATOM 635 C C . GLU A 1 74 ? -4.025 10.840 9.098 1.00 95.88 74 GLU A C 1
ATOM 637 O O . GLU A 1 74 ? -4.511 11.326 8.076 1.00 95.88 74 GLU A O 1
ATOM 642 N N . PRO A 1 75 ? -3.320 11.604 9.954 1.00 94.31 75 PRO A N 1
ATOM 643 C CA . PRO A 1 75 ? -2.961 12.975 9.629 1.00 94.31 75 PRO A CA 1
ATOM 644 C C . PRO A 1 75 ? -1.848 13.017 8.580 1.00 94.31 75 PRO A C 1
ATOM 646 O O . PRO A 1 75 ? -0.870 12.279 8.685 1.00 94.31 75 PRO A O 1
ATOM 649 N N . ASN A 1 76 ? -1.952 13.965 7.646 1.00 93.19 76 ASN A N 1
ATOM 650 C CA . ASN A 1 76 ? -0.898 14.295 6.679 1.00 93.19 76 ASN A CA 1
ATOM 651 C C . ASN A 1 76 ? -0.412 13.094 5.847 1.00 93.19 76 ASN A C 1
ATOM 653 O O . ASN A 1 76 ? 0.790 12.936 5.638 1.00 93.19 76 ASN A O 1
ATOM 657 N N . ARG A 1 77 ? -1.328 12.240 5.385 1.00 95.44 77 ARG A N 1
ATOM 658 C CA . ARG A 1 77 ? -1.009 11.160 4.448 1.00 95.44 77 ARG A CA 1
ATOM 659 C C . ARG A 1 77 ? -0.570 11.767 3.117 1.00 95.44 77 ARG A C 1
ATOM 661 O O . ARG A 1 77 ? -1.298 12.578 2.544 1.00 95.44 77 ARG A O 1
ATOM 668 N N . ILE A 1 78 ? 0.605 11.361 2.645 1.00 96.75 78 ILE A N 1
ATOM 669 C CA . ILE A 1 78 ? 1.177 11.770 1.363 1.00 96.75 78 ILE A CA 1
ATOM 670 C C . ILE A 1 78 ? 1.447 10.520 0.541 1.00 96.75 78 ILE A C 1
ATOM 672 O O . ILE A 1 78 ? 2.176 9.631 0.984 1.00 96.75 78 ILE A O 1
ATOM 676 N N . GLU A 1 79 ? 0.897 10.470 -0.663 1.00 97.12 79 GLU A N 1
ATOM 677 C CA . GLU A 1 79 ? 1.249 9.465 -1.666 1.00 97.12 79 GLU A CA 1
ATOM 678 C C . GLU A 1 79 ? 1.566 10.169 -2.973 1.00 97.12 79 GLU A C 1
ATOM 680 O O . GLU A 1 79 ? 0.900 11.143 -3.326 1.00 97.12 79 GLU A O 1
ATOM 685 N N . ALA A 1 80 ? 2.597 9.708 -3.664 1.00 97.00 80 ALA A N 1
ATOM 686 C CA . ALA A 1 80 ? 2.911 10.174 -4.998 1.00 97.00 80 ALA A CA 1
ATOM 687 C C . ALA A 1 80 ? 3.404 9.012 -5.851 1.00 97.00 80 ALA A C 1
ATOM 689 O O . ALA A 1 80 ? 4.213 8.201 -5.400 1.00 97.00 80 ALA A O 1
ATOM 690 N N . THR A 1 81 ? 2.926 8.985 -7.082 1.00 96.50 81 THR A N 1
ATOM 691 C CA . THR A 1 81 ? 3.308 8.024 -8.102 1.00 96.50 81 THR A CA 1
ATOM 692 C C . THR A 1 81 ? 3.966 8.771 -9.251 1.00 96.50 81 THR A C 1
ATOM 694 O O . THR A 1 81 ? 3.472 9.814 -9.686 1.00 96.50 81 THR A O 1
ATOM 697 N N . PHE A 1 82 ? 5.071 8.223 -9.741 1.00 95.31 82 PHE A N 1
ATOM 698 C CA . PHE A 1 82 ? 5.768 8.701 -10.923 1.00 95.31 82 PHE A CA 1
ATOM 699 C C . PHE A 1 82 ? 5.814 7.594 -11.966 1.00 95.31 82 PHE A C 1
ATOM 701 O O . PHE A 1 82 ? 6.265 6.494 -11.644 1.00 95.31 82 PHE A O 1
ATOM 708 N N . ASP A 1 83 ? 5.394 7.889 -13.190 1.00 94.62 83 ASP A N 1
ATOM 709 C CA . ASP A 1 83 ? 5.400 6.933 -14.299 1.00 94.62 83 ASP A CA 1
ATOM 710 C C . ASP A 1 83 ? 6.514 7.266 -15.297 1.00 94.62 83 ASP A C 1
ATOM 712 O O . ASP A 1 83 ? 6.891 8.425 -15.509 1.00 94.62 83 ASP A O 1
ATOM 716 N N . SER A 1 84 ? 7.059 6.214 -15.889 1.00 92.00 84 SER A N 1
ATOM 717 C CA . SER A 1 84 ? 7.995 6.273 -16.999 1.00 92.00 84 SER A CA 1
ATOM 718 C C . SER A 1 84 ? 7.344 6.852 -18.264 1.00 92.00 84 SER A C 1
ATOM 720 O O . SER A 1 84 ? 6.162 6.625 -18.533 1.00 92.00 84 SER A O 1
ATOM 722 N N . PRO A 1 85 ? 8.106 7.560 -19.112 1.00 82.19 85 PRO A N 1
ATOM 723 C CA . PRO A 1 85 ? 7.572 8.113 -20.348 1.00 82.19 85 PRO A CA 1
ATOM 724 C C . PRO A 1 85 ? 7.269 6.997 -21.359 1.00 82.19 85 PRO A C 1
ATOM 726 O O . PRO A 1 85 ? 8.170 6.357 -21.904 1.00 82.19 85 PRO A O 1
ATOM 729 N N . GLY A 1 86 ? 5.987 6.818 -21.676 1.00 72.69 86 GLY A N 1
ATOM 730 C CA . GLY A 1 86 ? 5.515 5.883 -22.697 1.00 72.69 86 GLY A CA 1
ATOM 731 C C . GLY A 1 86 ? 5.488 4.425 -22.226 1.00 72.69 86 GLY A C 1
ATOM 732 O O . GLY A 1 86 ? 6.513 3.832 -21.918 1.00 72.69 86 GLY A O 1
ATOM 733 N N . GLN A 1 87 ? 4.306 3.809 -22.284 1.00 69.50 87 GLN A N 1
ATOM 734 C CA . GLN A 1 87 ? 4.024 2.445 -21.799 1.00 69.50 87 GLN A CA 1
ATOM 735 C C . GLN A 1 87 ? 4.473 1.328 -22.758 1.00 69.50 87 GLN A C 1
ATOM 737 O O . GLN A 1 87 ? 3.878 0.255 -22.839 1.00 69.50 87 GLN A O 1
ATOM 742 N N . ALA A 1 88 ? 5.512 1.588 -23.547 1.00 85.31 88 ALA A N 1
ATOM 743 C CA . ALA A 1 88 ? 6.004 0.661 -24.554 1.00 85.31 88 ALA A CA 1
ATOM 744 C C . ALA A 1 88 ? 7.427 0.212 -24.231 1.00 85.31 88 ALA A C 1
ATOM 746 O O . ALA A 1 88 ? 8.288 0.257 -25.108 1.00 85.31 88 ALA A O 1
ATOM 747 N N . ILE A 1 89 ? 7.690 -0.165 -22.978 1.00 92.00 89 ILE A N 1
ATOM 748 C CA . ILE A 1 89 ? 8.976 -0.703 -22.525 1.00 92.00 89 ILE A CA 1
ATOM 749 C C . ILE A 1 89 ? 8.929 -2.227 -22.649 1.00 92.00 89 ILE A C 1
ATOM 751 O O . ILE A 1 89 ? 8.016 -2.859 -22.133 1.00 92.00 89 ILE A O 1
ATOM 755 N N . ALA A 1 90 ? 9.923 -2.822 -23.314 1.00 94.31 90 ALA A N 1
ATOM 756 C CA . ALA A 1 90 ? 10.056 -4.277 -23.324 1.00 94.31 90 ALA A CA 1
ATOM 757 C C . ALA A 1 90 ? 10.768 -4.709 -22.040 1.00 94.31 90 ALA A C 1
ATOM 759 O O . ALA A 1 90 ? 11.862 -4.208 -21.753 1.00 94.31 90 ALA A O 1
ATOM 760 N N . ILE A 1 91 ? 10.162 -5.624 -21.288 1.00 95.25 91 ILE A N 1
ATOM 761 C CA . ILE A 1 91 ? 10.640 -6.058 -19.972 1.00 95.25 91 ILE A CA 1
ATOM 762 C C . ILE A 1 91 ? 10.834 -7.571 -20.002 1.00 95.25 91 ILE A C 1
ATOM 764 O O . ILE A 1 91 ? 9.950 -8.308 -20.429 1.00 95.25 91 ILE A O 1
ATOM 768 N N . ASP A 1 92 ? 11.992 -8.032 -19.542 1.00 96.31 92 ASP A N 1
ATOM 769 C CA . ASP A 1 92 ? 12.280 -9.452 -19.342 1.00 96.31 92 ASP A CA 1
ATOM 770 C C . ASP A 1 92 ? 12.770 -9.693 -17.914 1.00 96.31 92 ASP A C 1
ATOM 772 O O . ASP A 1 92 ? 13.432 -8.832 -17.333 1.00 96.31 92 ASP A O 1
ATOM 776 N N . PHE A 1 93 ? 12.480 -10.854 -17.341 1.00 96.12 93 PHE A N 1
ATOM 777 C CA . PHE A 1 93 ? 12.910 -11.210 -15.993 1.00 96.12 93 PHE A CA 1
ATOM 778 C C . PHE A 1 93 ? 14.011 -12.268 -16.018 1.00 96.12 93 PHE A C 1
ATOM 780 O O . PHE A 1 93 ? 13.796 -13.417 -16.400 1.00 96.12 93 PHE A O 1
ATOM 787 N N . ASP A 1 94 ? 15.188 -11.904 -15.511 1.00 96.19 94 ASP A N 1
ATOM 788 C CA . ASP A 1 94 ? 16.222 -12.871 -15.163 1.00 96.19 94 ASP A CA 1
ATOM 789 C C . ASP A 1 94 ? 15.800 -13.617 -13.892 1.00 96.19 94 ASP A C 1
ATOM 791 O O . ASP A 1 94 ? 15.811 -13.065 -12.789 1.00 96.19 94 ASP A O 1
ATOM 795 N N . ILE A 1 95 ? 15.414 -14.879 -14.076 1.00 95.69 95 ILE A N 1
ATOM 796 C CA . ILE A 1 95 ? 14.976 -15.810 -13.027 1.00 95.69 95 ILE A CA 1
ATOM 797 C C . ILE A 1 95 ? 16.058 -16.835 -12.653 1.00 95.69 95 ILE A C 1
ATOM 799 O O . ILE A 1 95 ? 15.748 -17.897 -12.110 1.00 95.69 95 ILE A O 1
ATOM 803 N N . SER A 1 96 ? 17.330 -16.560 -12.961 1.00 96.12 96 SER A N 1
ATOM 804 C CA . SER A 1 96 ? 18.443 -17.449 -12.592 1.00 96.12 96 SER A CA 1
ATOM 805 C C . SER A 1 96 ? 18.559 -17.677 -11.079 1.00 96.12 96 SER A C 1
ATOM 807 O O . SER A 1 96 ? 18.987 -18.753 -10.660 1.00 96.12 96 SER A O 1
ATOM 809 N N . ASP A 1 97 ? 18.130 -16.698 -10.276 1.00 95.69 97 ASP A N 1
ATOM 810 C CA . ASP A 1 97 ? 17.871 -16.819 -8.841 1.00 95.69 97 ASP A CA 1
ATOM 811 C C . ASP A 1 97 ? 16.349 -16.758 -8.589 1.00 95.69 97 ASP A C 1
ATOM 813 O O . ASP A 1 97 ? 15.768 -15.669 -8.636 1.00 95.69 97 ASP A O 1
ATOM 817 N N . PRO A 1 98 ? 15.679 -17.902 -8.342 1.00 90.94 98 PRO A N 1
ATOM 818 C CA . PRO A 1 98 ? 14.227 -17.952 -8.163 1.00 90.94 98 PRO A CA 1
ATOM 819 C C . PRO A 1 98 ? 13.705 -17.146 -6.970 1.00 90.94 98 PRO A C 1
ATOM 821 O O . PRO A 1 98 ? 12.541 -16.746 -6.979 1.00 90.94 98 PRO A O 1
ATOM 824 N N . ASP A 1 99 ? 14.540 -16.905 -5.956 1.00 96.19 99 ASP A N 1
ATOM 825 C CA . ASP A 1 99 ? 14.153 -16.124 -4.778 1.00 96.19 99 ASP A CA 1
ATOM 826 C C . ASP A 1 99 ? 14.274 -14.610 -5.040 1.00 96.19 99 ASP A C 1
ATOM 828 O O . ASP A 1 99 ? 13.644 -13.804 -4.348 1.00 96.19 99 ASP A O 1
ATOM 832 N N . TYR A 1 100 ? 15.053 -14.214 -6.056 1.00 94.12 100 TYR A N 1
ATOM 833 C CA . TYR A 1 100 ? 15.364 -12.819 -6.380 1.00 94.12 100 TYR A CA 1
ATOM 834 C C . TYR A 1 100 ? 15.371 -12.547 -7.895 1.00 94.12 100 TYR A C 1
ATOM 836 O O . TYR A 1 100 ? 16.417 -12.179 -8.448 1.00 94.12 100 TYR A O 1
ATOM 844 N N . PRO A 1 101 ? 14.215 -12.666 -8.576 1.00 94.50 101 PRO A N 1
ATOM 845 C CA . PRO A 1 101 ? 14.108 -12.348 -9.993 1.00 94.50 101 PRO A CA 1
ATOM 846 C C . PRO A 1 101 ? 14.428 -10.872 -10.252 1.00 94.50 101 PRO A C 1
ATOM 848 O O . PRO A 1 101 ? 14.093 -9.993 -9.450 1.00 94.50 101 PRO A O 1
ATOM 851 N N . ARG A 1 102 ? 15.075 -10.583 -11.383 1.00 94.94 102 ARG A N 1
ATOM 852 C CA .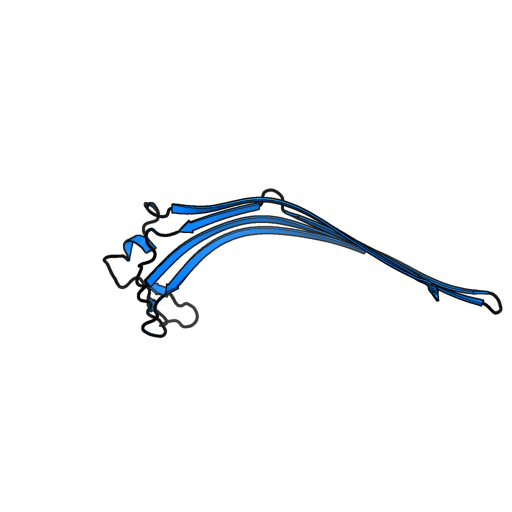 ARG A 1 102 ? 15.512 -9.224 -11.736 1.00 94.94 102 ARG A CA 1
ATOM 853 C C . ARG A 1 102 ? 14.920 -8.795 -13.062 1.00 94.94 102 ARG A C 1
ATOM 855 O O . ARG A 1 102 ? 15.100 -9.478 -14.062 1.00 94.94 102 ARG A O 1
ATOM 862 N N . ALA A 1 103 ? 14.270 -7.636 -13.076 1.00 94.12 103 ALA A N 1
ATOM 863 C CA . ALA A 1 103 ? 13.839 -7.024 -14.322 1.00 94.12 103 ALA A CA 1
ATOM 864 C C . ALA A 1 103 ? 15.054 -6.574 -15.144 1.00 94.12 103 ALA A C 1
ATOM 866 O O . ALA A 1 103 ? 16.028 -6.021 -14.623 1.00 94.12 103 ALA A O 1
ATOM 867 N N . THR A 1 104 ? 14.970 -6.799 -16.443 1.00 94.88 104 THR A N 1
ATOM 868 C CA . THR A 1 104 ? 15.926 -6.392 -17.464 1.00 94.88 104 THR A CA 1
ATOM 869 C C . THR A 1 104 ? 15.160 -5.760 -18.621 1.00 94.88 104 THR A C 1
ATOM 871 O O . THR A 1 104 ? 13.984 -6.048 -18.836 1.00 94.88 104 THR A O 1
ATOM 874 N N . PHE A 1 105 ? 15.824 -4.880 -19.368 1.00 94.12 105 PHE A N 1
ATOM 875 C CA . PHE A 1 105 ? 15.205 -4.119 -20.455 1.00 94.12 105 PHE A CA 1
ATOM 876 C C . PHE A 1 105 ? 15.946 -4.425 -21.761 1.00 94.12 105 PHE A C 1
ATOM 878 O O . PHE A 1 105 ? 16.894 -3.721 -22.118 1.00 94.12 105 PHE A O 1
ATOM 885 N N . PRO A 1 106 ? 15.596 -5.529 -22.446 1.00 92.88 106 PRO A N 1
ATOM 886 C CA . PRO A 1 106 ? 16.388 -6.061 -23.556 1.00 92.88 106 PRO A CA 1
ATOM 887 C C . PRO A 1 106 ? 16.338 -5.203 -24.825 1.00 92.88 106 PRO A C 1
ATOM 889 O O . PRO A 1 106 ? 17.210 -5.339 -25.684 1.00 92.88 106 PRO A O 1
ATOM 892 N N . ASN A 1 107 ? 15.338 -4.327 -24.973 1.00 90.94 107 ASN A N 1
ATOM 893 C CA . ASN A 1 107 ? 15.228 -3.443 -26.128 1.00 90.94 107 ASN A CA 1
ATOM 894 C C . ASN A 1 107 ? 15.938 -2.097 -25.854 1.00 90.94 107 ASN A C 1
ATOM 896 O O . ASN A 1 107 ? 15.435 -1.269 -25.096 1.00 90.94 107 ASN A O 1
ATOM 900 N N . PRO A 1 108 ? 17.086 -1.814 -26.496 1.00 87.88 108 PRO A N 1
ATOM 901 C CA . PRO A 1 108 ? 17.855 -0.601 -26.220 1.00 87.88 108 PRO A CA 1
ATOM 902 C C . PRO A 1 108 ? 17.144 0.690 -26.649 1.00 87.88 108 PRO A C 1
ATOM 904 O O . PRO A 1 108 ? 17.518 1.763 -26.185 1.00 87.88 108 PRO A O 1
ATOM 907 N N . SER A 1 109 ? 16.140 0.619 -27.530 1.00 86.62 109 SER A N 1
ATOM 908 C CA . SER A 1 109 ? 15.413 1.804 -28.001 1.00 86.62 109 SER A CA 1
ATOM 909 C C . SER A 1 109 ? 14.463 2.395 -26.957 1.00 86.62 109 SER A C 1
ATOM 911 O O . SER A 1 109 ? 14.146 3.575 -27.058 1.00 86.62 109 SER A O 1
ATOM 913 N N . ASN A 1 110 ? 14.014 1.602 -25.979 1.00 86.31 110 ASN A N 1
ATOM 914 C CA . ASN A 1 110 ? 13.072 2.022 -24.931 1.00 86.31 110 ASN A CA 1
ATOM 915 C C . ASN A 1 110 ? 13.569 1.719 -23.503 1.00 86.31 110 ASN A C 1
ATOM 917 O O . ASN A 1 110 ? 12.984 2.220 -22.549 1.00 86.31 110 ASN A O 1
ATOM 921 N N . ALA A 1 111 ? 14.673 0.980 -23.334 1.00 88.25 111 ALA A N 1
ATOM 922 C CA . ALA A 1 111 ? 15.276 0.700 -22.026 1.00 88.25 111 ALA A CA 1
ATOM 923 C C . ALA A 1 111 ? 15.617 1.965 -21.215 1.00 88.25 111 ALA A C 1
ATOM 925 O O . ALA A 1 111 ? 15.579 1.944 -19.985 1.00 88.25 111 ALA A O 1
ATOM 926 N N . GLY A 1 112 ? 15.928 3.075 -21.894 1.00 88.38 112 GLY A N 1
ATOM 927 C CA . GLY A 1 112 ? 16.148 4.372 -21.250 1.00 88.38 112 GLY A CA 1
ATOM 928 C C . GLY A 1 112 ? 14.931 4.845 -20.451 1.00 88.38 112 GLY A C 1
ATOM 929 O O . GLY A 1 112 ? 15.090 5.289 -19.321 1.00 88.38 112 GLY A O 1
ATOM 930 N N . ASN A 1 113 ? 13.716 4.644 -20.967 1.00 89.44 113 ASN A N 1
ATOM 931 C CA . ASN A 1 113 ? 12.478 5.080 -20.310 1.00 89.44 113 ASN A CA 1
ATOM 932 C C . ASN A 1 113 ? 12.273 4.403 -18.946 1.00 89.44 113 ASN A C 1
ATOM 934 O O . ASN A 1 113 ? 11.677 4.989 -18.054 1.00 89.44 113 ASN A O 1
ATOM 938 N N . ALA A 1 114 ? 12.811 3.194 -18.762 1.00 88.94 114 ALA A N 1
ATOM 939 C CA . ALA A 1 114 ? 12.720 2.446 -17.512 1.00 88.94 114 ALA A CA 1
ATOM 940 C C . ALA A 1 114 ? 13.706 2.900 -16.423 1.00 88.94 114 ALA A C 1
ATOM 942 O O . ALA A 1 114 ? 13.562 2.511 -15.265 1.00 88.94 114 ALA A O 1
ATOM 943 N N . THR A 1 115 ? 14.766 3.628 -16.790 1.00 88.31 115 THR A N 1
ATOM 944 C CA . THR A 1 115 ? 15.921 3.870 -15.904 1.00 88.31 115 THR A CA 1
ATOM 945 C C . THR A 1 115 ? 16.366 5.328 -15.838 1.00 88.31 115 THR A C 1
ATOM 947 O O . THR A 1 115 ? 17.112 5.695 -14.928 1.00 88.31 115 THR A O 1
ATOM 950 N N . ASP A 1 116 ? 15.908 6.167 -16.765 1.00 90.12 116 ASP A N 1
ATOM 951 C CA . ASP A 1 116 ? 16.190 7.595 -16.797 1.00 90.12 116 ASP A CA 1
ATOM 952 C C . ASP A 1 116 ? 15.186 8.368 -15.935 1.00 90.12 116 ASP A C 1
ATOM 954 O O . ASP A 1 116 ? 14.135 8.814 -16.398 1.00 90.12 116 ASP A O 1
ATOM 958 N N . TYR A 1 117 ? 15.538 8.523 -14.658 1.00 87.50 117 TYR A N 1
ATOM 959 C CA . TYR A 1 117 ? 14.741 9.225 -13.650 1.00 87.50 117 TYR A CA 1
ATOM 960 C C . TYR A 1 117 ? 14.435 10.689 -14.001 1.00 87.50 117 TYR A C 1
ATOM 962 O O . TYR A 1 117 ? 13.511 11.250 -13.415 1.00 87.50 117 TYR A O 1
ATOM 970 N N . GLU A 1 118 ? 15.176 11.323 -14.919 1.00 90.19 118 GLU A N 1
ATOM 971 C CA . GLU A 1 118 ? 14.896 12.705 -15.334 1.00 90.19 118 GLU A CA 1
ATOM 972 C C . GLU A 1 118 ? 13.610 12.817 -16.162 1.00 90.19 118 GLU A C 1
ATOM 974 O O . GLU A 1 118 ? 12.993 13.881 -16.175 1.00 90.19 118 GLU A O 1
ATOM 979 N N . ASN A 1 119 ? 13.184 11.726 -16.808 1.00 89.75 119 ASN A N 1
ATOM 980 C CA . ASN A 1 119 ? 11.992 11.712 -17.655 1.00 89.75 119 ASN A CA 1
ATOM 981 C C . ASN A 1 119 ? 10.754 11.115 -16.972 1.00 89.75 119 ASN A C 1
ATOM 983 O O . ASN A 1 119 ? 9.709 11.024 -17.611 1.00 89.75 119 ASN A O 1
ATOM 987 N N . PHE A 1 120 ? 10.856 10.686 -15.711 1.00 93.25 120 PHE A N 1
ATOM 988 C CA . PHE A 1 120 ? 9.688 10.238 -14.957 1.00 93.25 120 PHE A CA 1
ATOM 989 C C . PHE A 1 120 ? 8.798 11.430 -14.620 1.00 93.25 120 PHE A C 1
ATOM 991 O O . PHE A 1 120 ? 9.255 12.437 -14.071 1.00 93.25 120 PHE A O 1
ATOM 998 N N . GLU A 1 121 ? 7.512 11.298 -14.913 1.00 93.88 121 GLU A N 1
ATOM 999 C CA . GLU A 1 121 ? 6.531 12.353 -14.691 1.00 93.88 121 GLU A CA 1
ATOM 1000 C C . GLU A 1 121 ? 5.653 12.015 -13.486 1.00 93.88 121 GLU A C 1
ATOM 1002 O O . GLU A 1 121 ? 5.359 10.853 -13.216 1.00 93.88 121 GLU A O 1
ATOM 1007 N N . LEU A 1 122 ? 5.245 13.038 -12.728 1.00 94.75 122 LEU A N 1
ATOM 1008 C CA . LEU A 1 122 ? 4.269 12.865 -11.653 1.00 94.75 122 LEU A CA 1
ATOM 1009 C C . LEU A 1 122 ? 2.911 12.524 -12.274 1.00 94.75 122 LEU A C 1
ATOM 1011 O O . LEU A 1 122 ? 2.323 13.373 -12.942 1.00 94.75 122 LEU A O 1
ATOM 1015 N N . ASP A 1 123 ? 2.402 11.330 -11.990 1.00 94.19 123 ASP A N 1
ATOM 1016 C CA . ASP A 1 123 ? 1.094 10.880 -12.469 1.00 94.19 123 ASP A CA 1
ATOM 1017 C C . ASP A 1 123 ? 0.004 11.182 -11.430 1.00 94.19 123 ASP A C 1
ATOM 1019 O O . ASP A 1 123 ? -0.937 11.942 -11.674 1.00 94.19 123 ASP A O 1
ATOM 1023 N N . GLN A 1 124 ? 0.189 10.687 -10.202 1.00 94.81 124 GLN A N 1
ATOM 1024 C CA . GLN A 1 124 ? -0.765 10.882 -9.115 1.00 94.81 124 GLN A CA 1
ATOM 1025 C C . GLN A 1 124 ? -0.103 11.469 -7.871 1.00 94.81 124 GLN A C 1
ATOM 1027 O O . GLN A 1 124 ? 0.998 11.090 -7.483 1.00 94.81 124 GLN A O 1
ATOM 1032 N N . MET A 1 125 ? -0.827 12.362 -7.191 1.00 96.31 125 MET A N 1
ATOM 1033 C CA . MET A 1 125 ? -0.473 12.848 -5.862 1.00 96.31 125 MET A CA 1
ATOM 1034 C C . MET A 1 125 ? -1.711 12.892 -4.964 1.00 96.31 125 MET A C 1
ATOM 1036 O O . MET A 1 125 ? -2.731 13.482 -5.320 1.00 96.31 125 MET A O 1
ATOM 1040 N N . LEU A 1 126 ? -1.609 12.292 -3.781 1.00 96.25 126 LEU A N 1
ATOM 1041 C CA . LEU A 1 126 ? -2.624 12.330 -2.736 1.00 96.25 126 LEU A CA 1
ATOM 1042 C C . LEU A 1 126 ? -2.067 13.054 -1.514 1.00 96.25 12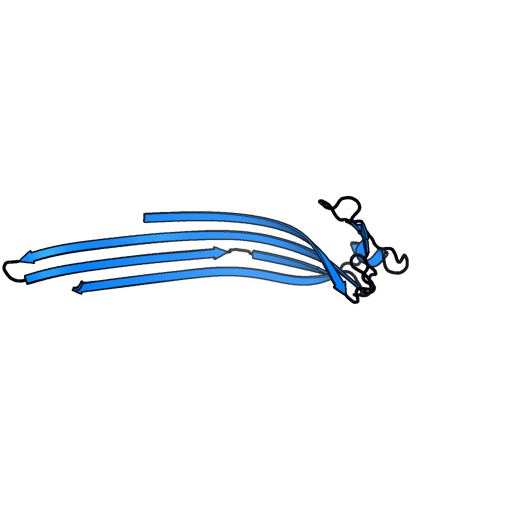6 LEU A C 1
ATOM 1044 O O . LEU A 1 126 ? -1.038 12.667 -0.966 1.00 96.25 126 LEU A O 1
ATOM 1048 N N . LEU A 1 127 ? -2.794 14.074 -1.068 1.00 96.31 127 LEU A N 1
ATOM 1049 C CA . LEU A 1 127 ? -2.592 14.735 0.214 1.00 96.31 127 LEU A CA 1
ATOM 1050 C C . LEU A 1 127 ? -3.894 14.633 0.994 1.00 96.31 127 LEU A C 1
ATOM 1052 O O . LEU A 1 127 ? -4.896 15.240 0.617 1.00 96.31 127 LEU A O 1
ATOM 1056 N N . GLU A 1 128 ? -3.890 13.854 2.066 1.00 95.88 128 GLU A N 1
ATOM 1057 C CA . GLU A 1 128 ? -5.112 13.534 2.793 1.00 95.88 128 GLU A CA 1
ATOM 1058 C C . GLU A 1 128 ? -4.917 13.632 4.304 1.00 95.88 128 GLU A C 1
ATOM 1060 O O . GLU A 1 128 ? -3.841 13.407 4.858 1.00 95.88 128 GLU A O 1
ATOM 1065 N N . THR A 1 129 ? -5.991 13.995 4.996 1.00 96.38 129 THR A N 1
ATOM 1066 C CA . THR A 1 129 ? -6.110 13.812 6.439 1.00 96.38 129 THR A CA 1
ATOM 1067 C C . THR A 1 129 ? -7.439 13.140 6.720 1.00 96.38 129 THR A C 1
ATOM 1069 O O . THR A 1 129 ? -8.484 13.680 6.357 1.00 96.38 129 THR A O 1
ATOM 1072 N N . SER A 1 130 ? -7.399 11.981 7.377 1.00 95.94 130 SER A N 1
ATOM 1073 C CA . SER A 1 130 ? -8.596 11.217 7.726 1.00 95.94 130 SER A CA 1
ATOM 1074 C C . SER A 1 130 ? -8.759 11.083 9.245 1.00 95.94 130 SER A C 1
ATOM 1076 O O . SER A 1 130 ? -7.789 10.960 9.997 1.00 95.94 130 SER A O 1
ATOM 1078 N N . ASP A 1 131 ? -10.008 11.141 9.710 1.00 96.75 131 ASP A N 1
ATOM 1079 C CA . ASP A 1 131 ? -10.402 10.872 11.097 1.00 96.75 131 ASP A CA 1
ATOM 1080 C C . ASP A 1 131 ? -11.732 10.125 11.068 1.00 96.75 131 ASP A C 1
ATOM 1082 O O . ASP A 1 131 ? -12.757 10.662 10.644 1.00 96.75 131 ASP A O 1
ATOM 1086 N N . SER A 1 132 ? -11.695 8.870 11.490 1.00 96.50 132 SER A N 1
ATOM 1087 C CA . SER A 1 132 ? -12.842 7.975 11.511 1.00 96.50 132 SER A CA 1
ATOM 1088 C C . SER A 1 132 ? -13.115 7.538 12.939 1.00 96.50 132 SER A C 1
ATOM 1090 O O . SER A 1 132 ? -12.201 7.219 13.699 1.00 96.50 132 SER A O 1
ATOM 1092 N N . LYS A 1 133 ? -14.391 7.506 13.316 1.00 97.06 133 LYS A N 1
ATOM 1093 C CA . LYS A 1 133 ? -14.829 7.072 14.640 1.00 97.06 133 LYS A CA 1
ATOM 1094 C C . LYS A 1 133 ? -16.035 6.161 14.513 1.00 97.06 133 LYS A C 1
ATOM 1096 O O . LYS A 1 133 ? -17.030 6.531 13.898 1.00 97.06 133 LYS A O 1
ATOM 1101 N N . GLU A 1 134 ? -15.967 5.030 15.1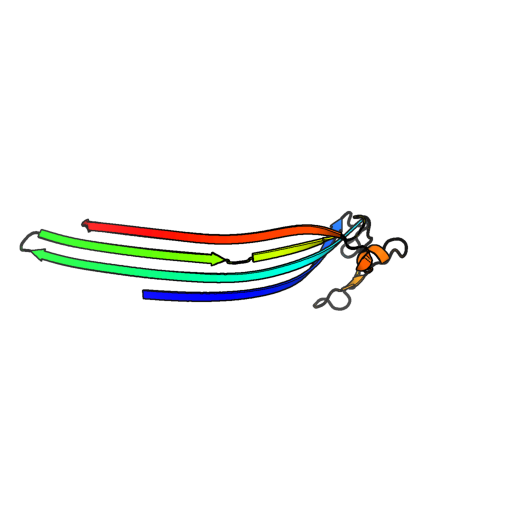92 1.00 97.31 134 GLU A N 1
ATOM 1102 C CA . GLU A 1 134 ? -17.042 4.057 15.281 1.00 97.31 134 GLU A CA 1
ATOM 1103 C C . GLU A 1 134 ? -17.446 3.851 16.741 1.00 97.31 134 GLU A C 1
ATOM 1105 O O . GLU A 1 134 ? -16.616 3.888 17.656 1.00 97.31 134 GLU A O 1
ATOM 1110 N N . ILE A 1 135 ? -18.746 3.675 16.965 1.00 96.75 135 ILE A N 1
ATOM 1111 C CA . ILE A 1 135 ? -19.326 3.426 18.281 1.00 96.75 135 ILE A CA 1
ATOM 1112 C C . ILE A 1 135 ? -20.253 2.223 18.161 1.00 96.75 135 ILE A C 1
ATOM 1114 O O . ILE A 1 135 ? -21.175 2.229 17.350 1.00 96.75 135 ILE A O 1
ATOM 1118 N N . LEU A 1 136 ? -20.040 1.229 19.017 1.00 96.00 136 LEU A N 1
ATOM 1119 C CA . LEU A 1 136 ? -20.887 0.052 19.141 1.00 96.00 136 LEU A CA 1
ATOM 1120 C C . LEU A 1 136 ? -21.536 0.040 20.525 1.00 96.00 136 LEU A C 1
ATOM 1122 O O . LEU A 1 136 ? -20.852 0.148 21.542 1.00 96.00 136 LEU A O 1
ATOM 1126 N N . LEU A 1 137 ? -22.859 -0.106 20.559 1.00 95.31 137 LEU A N 1
ATOM 1127 C CA . LEU A 1 137 ? -23.654 -0.201 21.777 1.00 95.31 137 LEU A CA 1
ATOM 1128 C C . LEU A 1 137 ? -24.586 -1.409 21.679 1.00 95.31 137 LEU A C 1
ATOM 1130 O O . LEU A 1 137 ? -25.435 -1.460 20.791 1.00 95.31 137 LEU A O 1
ATOM 1134 N N . THR A 1 138 ? -24.474 -2.331 22.631 1.00 93.38 138 THR A N 1
ATOM 1135 C CA . THR A 1 138 ? -25.298 -3.543 22.675 1.00 93.38 138 THR A CA 1
ATOM 1136 C C . THR A 1 138 ? -25.878 -3.732 24.077 1.00 93.38 138 THR A C 1
ATOM 1138 O O . THR A 1 138 ? -25.200 -4.273 24.957 1.00 93.38 138 THR A O 1
ATOM 1141 N N . PRO A 1 139 ? -27.121 -3.283 24.320 1.00 91.06 139 PRO A N 1
ATOM 1142 C CA . PRO A 1 139 ? -27.859 -3.613 25.528 1.00 91.06 139 PRO A CA 1
ATOM 1143 C C . PRO A 1 139 ? -28.631 -4.928 25.347 1.00 91.06 139 PRO A C 1
ATOM 1145 O O . PRO A 1 139 ? -29.218 -5.182 24.294 1.00 91.06 139 PRO A O 1
ATOM 1148 N N . ARG A 1 140 ? -28.675 -5.752 26.393 1.00 90.94 140 ARG A N 1
ATOM 1149 C CA . ARG A 1 140 ? -29.501 -6.960 26.463 1.00 90.94 140 ARG A CA 1
ATOM 1150 C C . ARG A 1 140 ? -30.120 -7.081 27.848 1.00 90.94 140 ARG A C 1
ATOM 1152 O O . ARG A 1 140 ? -29.440 -6.870 28.848 1.00 90.94 140 ARG A O 1
ATOM 1159 N N . ILE A 1 141 ? -31.395 -7.446 27.886 1.00 86.81 141 ILE A N 1
ATOM 1160 C CA . ILE A 1 141 ? -32.143 -7.754 29.105 1.00 86.81 141 ILE A CA 1
ATOM 1161 C C . ILE A 1 141 ? -32.949 -9.024 28.815 1.00 86.81 141 ILE A C 1
ATOM 1163 O O . ILE A 1 141 ? -33.594 -9.082 27.766 1.00 86.81 141 ILE A O 1
ATOM 1167 N N . ASN A 1 142 ? -32.876 -10.029 29.691 1.00 76.00 142 ASN A N 1
ATOM 1168 C CA . ASN A 1 142 ? -33.724 -11.225 29.655 1.00 76.00 142 ASN A CA 1
ATOM 1169 C C . ASN A 1 142 ? -34.442 -11.415 30.994 1.00 76.00 142 ASN A C 1
ATOM 1171 O O . ASN A 1 142 ? -33.869 -11.009 32.035 1.00 76.00 142 ASN A O 1
#

Foldseek 3Di:
DKDKDKDWDWDWDKDKAAACDPDPFKGQWIKIKIKTKTKIKMKIKDKDKDWDWDDDPPDIKTKIKIKMKIKMKIAFIKMWMWIFPDRRFIWGWDCVPVVDIDIDGPDPVCRCSNPVPVRTDTDDIDTDIDMDMDMDIDIDMD

pLDDT: mean 93.27, std 4.35, range [69.5, 97.5]

Secondary structure (DSSP, 8-state):
-EEEEEEEEEEEEEEEEEEEESSSSEEEEEEEEEEEEEEEEEEEEEEEEEEEEEEETTEEEEEEEEEEEEEEEEEEEEEEEEE-SSSB--EEEE-SSTTS-EEE---TTTGGGGT-GGG-EEEEEEEEEEEEEEEEEEEEE-

Sequence (142 aa):
MYNSFNDDETRRRLVYDLDDPLNETYYLFGGVEHDVRNRIKRQELSTISLGGEHEWRNLKLDYQFFYAVAREREPNRIEATFDSPGQAIAIDFDISDPDYPRATFPNPSNAGNATDYENFELDQMLLETSDSKEILLTPRIN

Radius of gyration: 27.0 Å; chains: 1; bounding box: 58×33×73 Å